Protein AF-A0A6G3PY21-F1 (afdb_monomer_lite)

Secondary structure (DSSP, 8-state):
-------HHHHHT----SS--HHHHHHHHHHHHH-TTS-GGGHHHHHHHHHH--TTHHHHHHHS-SSS---GGGSPPPSSSSPPPHHHHHHHHHTS-HHHHHHHHHHHHHHHHHHHHHS---------------------------

Foldseek 3Di:
DDDDDADPVNVVPDDDAPDDAPLVCVLVVLLVLPPPPDDCVCVVVSVVVVVVDDPVVVVVCLQRPNDDDGQCLSQDDDPDPHHDDPVRSVVSSVVPDPVSVVVSSVVVVVRVVVVVVPPPPPPPPPP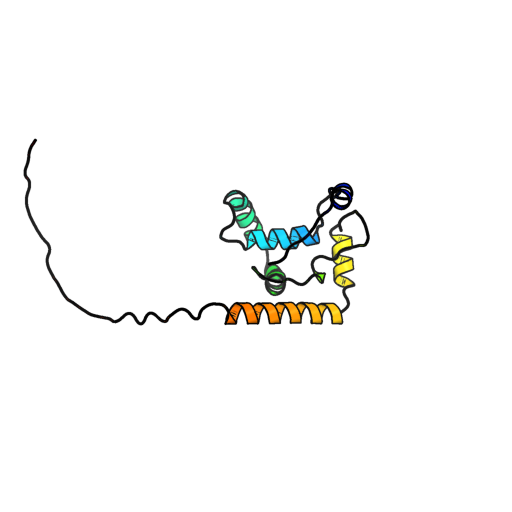PPDDDDDDDDDDDDDDDDD

Sequence (146 aa):
MLRIHVSRLDLSRVRMATRPDALWETVLSFHRLRDRRASTVFGKWRSESRARLNGEAQLLAAVVPPRGYFPDFLTPSQEGAEPLGLDAGMEALRDTPLDRVHAELELMAAGRLRQRTDRPVGQCRRGARTGAAGAALPAALMDGRA

Radius of gyration: 26.4 Å; chains: 1; bounding box: 51×80×43 Å

pLDDT: mean 81.37, std 18.92, range [34.53, 98.31]

Structure (mmCIF, N/CA/C/O backbone):
data_AF-A0A6G3PY21-F1
#
_entry.id   AF-A0A6G3PY21-F1
#
loop_
_atom_site.group_PDB
_atom_site.id
_atom_site.type_symbol
_atom_site.label_atom_id
_atom_site.label_alt_id
_atom_site.label_comp_id
_atom_site.label_asym_id
_atom_site.label_entity_id
_atom_site.label_seq_id
_atom_site.pdbx_PDB_ins_code
_atom_site.Cartn_x
_atom_site.Cartn_y
_atom_site.Cartn_z
_atom_site.occupancy
_atom_site.B_iso_or_equiv
_atom_site.auth_seq_id
_atom_site.auth_comp_id
_atom_site.auth_asym_id
_atom_site.auth_atom_id
_atom_site.pdbx_PDB_model_num
ATOM 1 N N . MET A 1 1 ? -19.005 -18.688 1.966 1.00 79.31 1 MET A N 1
ATOM 2 C CA . MET A 1 1 ? -18.299 -18.544 0.673 1.00 79.31 1 MET A CA 1
ATOM 3 C C . MET A 1 1 ? -18.641 -17.170 0.110 1.00 79.31 1 MET A C 1
ATOM 5 O O . MET A 1 1 ? -19.824 -16.866 0.041 1.00 79.31 1 MET A O 1
ATOM 9 N N . LEU A 1 2 ? -17.651 -16.333 -0.224 1.00 91.69 2 LEU A N 1
ATOM 10 C CA . LEU A 1 2 ? -17.897 -15.014 -0.823 1.00 91.69 2 LEU A CA 1
ATOM 11 C C . LEU A 1 2 ? -18.218 -15.184 -2.316 1.00 91.69 2 LEU A C 1
ATOM 13 O O . LEU A 1 2 ? -17.479 -15.868 -3.023 1.00 91.69 2 LEU A O 1
ATOM 17 N N . ARG A 1 3 ? -19.316 -14.584 -2.786 1.00 93.69 3 ARG A N 1
ATOM 18 C CA . ARG A 1 3 ? -19.708 -14.561 -4.203 1.00 93.69 3 ARG A CA 1
ATOM 19 C C . ARG A 1 3 ? -19.820 -13.111 -4.658 1.00 93.69 3 ARG A C 1
ATOM 21 O O . ARG A 1 3 ? -20.626 -12.369 -4.109 1.00 93.69 3 ARG A O 1
ATOM 28 N N . ILE A 1 4 ? -19.026 -12.733 -5.654 1.00 93.31 4 ILE A N 1
ATOM 29 C CA . ILE A 1 4 ? -19.046 -11.400 -6.263 1.00 93.31 4 ILE A CA 1
ATOM 30 C C . ILE A 1 4 ? -19.741 -11.532 -7.620 1.00 93.31 4 ILE A C 1
ATOM 32 O O . ILE A 1 4 ? -19.341 -12.364 -8.433 1.00 93.31 4 ILE A O 1
ATOM 36 N N . HIS A 1 5 ? -20.796 -10.750 -7.848 1.00 94.62 5 HIS A N 1
ATOM 37 C CA . HIS A 1 5 ? -21.515 -10.717 -9.122 1.00 94.62 5 HIS A CA 1
ATOM 38 C C . HIS A 1 5 ? -21.060 -9.493 -9.913 1.00 94.62 5 HIS A C 1
ATOM 40 O O . HIS A 1 5 ? -21.131 -8.379 -9.405 1.00 94.62 5 HIS A O 1
ATOM 46 N N . VAL A 1 6 ? -20.593 -9.711 -11.141 1.00 95.19 6 VAL A N 1
ATOM 47 C CA . VAL A 1 6 ? -20.120 -8.657 -12.045 1.00 95.19 6 VAL A CA 1
ATOM 48 C C . VAL A 1 6 ? -20.940 -8.749 -13.325 1.00 95.19 6 VAL A C 1
ATOM 50 O O . VAL A 1 6 ? -20.949 -9.789 -13.988 1.00 95.19 6 VAL A O 1
ATOM 53 N N . SER A 1 7 ? -21.683 -7.694 -13.649 1.00 97.12 7 SER A N 1
ATOM 54 C CA . SER A 1 7 ? -22.515 -7.646 -14.850 1.00 97.12 7 SER A CA 1
ATOM 55 C C . SER A 1 7 ? -21.690 -7.312 -16.098 1.00 97.12 7 SER A C 1
ATOM 57 O O . SER A 1 7 ? -20.541 -6.871 -16.026 1.00 97.12 7 SER A O 1
ATOM 59 N N . ARG A 1 8 ? -22.300 -7.460 -17.282 1.00 96.38 8 ARG A N 1
ATOM 60 C CA . ARG A 1 8 ? -21.696 -6.986 -18.540 1.00 96.38 8 ARG A CA 1
ATOM 61 C C . ARG A 1 8 ? -21.411 -5.480 -18.519 1.00 96.38 8 ARG A C 1
ATOM 63 O O . ARG A 1 8 ? -20.399 -5.056 -19.071 1.00 96.38 8 ARG A O 1
ATOM 70 N N . LEU A 1 9 ? -22.278 -4.687 -17.880 1.00 96.62 9 LEU A N 1
ATOM 71 C CA . LEU A 1 9 ? -22.082 -3.243 -17.756 1.00 96.62 9 LEU A CA 1
ATOM 72 C C . LEU A 1 9 ? -20.865 -2.931 -16.877 1.00 96.62 9 LEU A C 1
ATOM 74 O O . LEU A 1 9 ? -20.070 -2.067 -17.237 1.00 96.62 9 LEU A O 1
ATOM 78 N N . ASP A 1 10 ? -20.672 -3.672 -15.789 1.00 94.25 10 ASP A N 1
ATOM 79 C CA . ASP A 1 10 ? -19.521 -3.485 -14.899 1.00 94.25 10 ASP A CA 1
ATOM 80 C C . ASP A 1 10 ? -18.209 -3.803 -15.625 1.00 94.25 10 ASP A C 1
ATOM 82 O O . ASP A 1 10 ? -17.272 -3.007 -15.593 1.00 94.25 10 ASP A O 1
ATOM 86 N N . LEU A 1 11 ? -18.167 -4.907 -16.382 1.00 93.25 11 LEU A N 1
ATOM 87 C CA . LEU A 1 11 ? -17.001 -5.265 -17.199 1.00 93.25 11 LEU A CA 1
ATOM 88 C C . LEU A 1 11 ? -16.700 -4.219 -18.277 1.00 93.25 11 LEU A C 1
ATOM 90 O O . LEU A 1 11 ? -15.536 -3.934 -18.548 1.00 93.25 11 LEU A O 1
ATOM 94 N N . SER A 1 12 ? -17.732 -3.601 -18.861 1.00 94.62 12 SER A N 1
ATOM 95 C CA . SER A 1 12 ? -17.553 -2.542 -19.866 1.00 94.62 12 SER A CA 1
ATOM 96 C C . SER A 1 12 ? -16.865 -1.285 -19.311 1.00 94.62 12 SER A C 1
ATOM 98 O O . SER A 1 12 ? -16.297 -0.503 -20.080 1.00 94.62 12 SER A O 1
ATOM 100 N N . ARG A 1 13 ? -16.885 -1.104 -17.982 1.00 90.12 13 ARG A N 1
ATOM 101 C CA . ARG A 1 13 ? -16.250 0.006 -17.260 1.00 90.12 13 ARG A CA 1
ATOM 102 C C . ARG A 1 13 ? -14.838 -0.318 -16.780 1.00 90.12 13 ARG A C 1
ATOM 104 O O . ARG A 1 13 ? -14.145 0.589 -16.333 1.00 90.12 13 ARG A O 1
ATOM 111 N N . VAL A 1 14 ? -14.385 -1.568 -16.898 1.00 88.94 14 VAL A N 1
ATOM 112 C CA . VAL A 1 14 ? -13.012 -1.938 -16.543 1.00 88.94 14 VAL A CA 1
ATOM 113 C C . VAL A 1 14 ? -12.049 -1.252 -17.506 1.00 88.94 14 VAL A C 1
ATOM 115 O O . VAL A 1 14 ? -12.205 -1.302 -18.731 1.00 88.94 14 VAL A O 1
ATOM 118 N N . ARG A 1 15 ? -11.052 -0.581 -16.942 1.00 86.62 15 ARG A N 1
ATOM 119 C CA . ARG A 1 15 ? -9.965 0.061 -17.674 1.00 86.62 15 ARG A CA 1
ATOM 120 C C . ARG A 1 15 ? -8.644 -0.450 -17.126 1.00 86.62 15 ARG A C 1
ATOM 122 O O . ARG A 1 15 ? -8.537 -0.746 -15.938 1.00 86.62 15 ARG A O 1
ATOM 129 N N . MET A 1 16 ? -7.663 -0.576 -18.011 1.00 86.69 16 MET A N 1
ATOM 130 C CA . MET A 1 16 ? -6.286 -0.801 -17.593 1.00 86.69 16 MET A CA 1
ATOM 131 C C . MET A 1 16 ? -5.708 0.536 -17.156 1.00 86.69 16 MET A C 1
ATOM 133 O O . MET A 1 16 ? -5.841 1.523 -17.880 1.00 86.69 16 MET A O 1
ATOM 137 N N . ALA A 1 17 ? -5.075 0.555 -15.990 1.00 87.50 17 ALA A N 1
ATOM 138 C CA . ALA A 1 17 ? -4.300 1.707 -15.574 1.00 87.50 17 ALA A CA 1
ATOM 139 C C . ALA A 1 17 ? -3.143 1.948 -16.553 1.00 87.50 17 ALA A C 1
ATOM 141 O O . ALA A 1 17 ? -2.535 0.998 -17.052 1.00 87.50 17 ALA A O 1
ATOM 142 N N . THR A 1 18 ? -2.819 3.214 -16.812 1.00 89.56 18 THR A N 1
ATOM 143 C CA . THR A 1 18 ? -1.735 3.577 -17.742 1.00 89.56 18 THR A CA 1
ATOM 144 C C . THR A 1 18 ? -0.341 3.291 -17.177 1.00 89.56 18 THR A C 1
ATOM 146 O O . THR A 1 18 ? 0.635 3.207 -17.921 1.00 89.56 18 THR A O 1
ATOM 149 N N . ARG A 1 19 ? -0.248 3.118 -15.856 1.00 90.06 19 ARG A N 1
ATOM 150 C CA . ARG A 1 19 ? 0.979 2.870 -15.096 1.00 90.06 19 ARG A CA 1
ATOM 151 C C . ARG A 1 19 ? 0.668 2.109 -13.807 1.00 90.06 19 ARG A C 1
ATOM 153 O O . ARG A 1 19 ? -0.480 2.125 -13.375 1.00 90.06 19 ARG A O 1
ATOM 160 N N . PRO A 1 20 ? 1.657 1.461 -13.178 1.00 91.12 20 PRO A N 1
ATOM 161 C CA . PRO A 1 20 ? 1.461 0.835 -11.877 1.00 91.12 20 PRO A CA 1
ATOM 162 C C . PRO A 1 20 ? 1.227 1.871 -10.770 1.00 91.12 20 PRO A C 1
ATOM 164 O O . PRO A 1 20 ? 1.760 2.982 -10.827 1.00 91.12 20 PRO A O 1
ATOM 167 N N . ASP A 1 21 ? 0.470 1.482 -9.746 1.00 93.69 21 ASP A N 1
ATOM 168 C CA . ASP A 1 21 ? 0.379 2.235 -8.496 1.00 93.69 21 ASP A CA 1
ATOM 169 C C . ASP A 1 21 ? 1.607 1.943 -7.626 1.00 93.69 21 ASP A C 1
ATOM 171 O O . ASP A 1 21 ? 1.892 0.786 -7.305 1.00 93.69 21 ASP A O 1
ATOM 175 N N . ALA A 1 22 ? 2.354 2.980 -7.252 1.00 94.12 22 ALA A N 1
ATOM 176 C CA . ALA A 1 22 ? 3.648 2.803 -6.598 1.00 94.12 22 ALA A CA 1
ATOM 177 C C . ALA A 1 22 ? 3.543 2.115 -5.225 1.00 94.12 22 ALA A C 1
ATOM 179 O O . ALA A 1 22 ? 4.407 1.304 -4.867 1.00 94.12 22 ALA A O 1
ATOM 180 N N . LEU A 1 23 ? 2.496 2.416 -4.452 1.00 94.94 23 LEU A N 1
ATOM 181 C CA . LEU A 1 23 ? 2.342 1.879 -3.103 1.00 94.94 23 LEU A CA 1
ATOM 182 C C . LEU A 1 23 ? 1.785 0.453 -3.129 1.00 94.94 23 LEU A C 1
ATOM 184 O O . LEU A 1 23 ? 2.306 -0.418 -2.422 1.00 94.94 23 LEU A O 1
ATOM 188 N N . TRP A 1 24 ? 0.840 0.162 -4.028 1.00 94.38 24 TRP A N 1
ATOM 189 C CA . TRP A 1 24 ? 0.425 -1.222 -4.288 1.00 94.38 24 TRP A CA 1
ATOM 190 C C . TRP A 1 24 ? 1.590 -2.093 -4.749 1.00 94.38 24 TRP A C 1
ATOM 192 O O . TRP A 1 24 ? 1.805 -3.167 -4.184 1.00 94.38 24 TRP A O 1
ATOM 202 N N . GLU A 1 25 ? 2.374 -1.646 -5.733 1.00 95.38 25 GLU A N 1
ATOM 203 C CA . GLU A 1 25 ? 3.523 -2.415 -6.220 1.00 95.38 25 GLU A CA 1
ATOM 204 C C . GLU A 1 25 ? 4.559 -2.648 -5.119 1.00 95.38 25 GLU A C 1
ATOM 206 O O . GLU A 1 25 ? 5.148 -3.729 -5.048 1.00 95.38 25 GLU A O 1
ATOM 211 N N . THR A 1 26 ? 4.744 -1.688 -4.209 1.00 93.88 26 THR A N 1
ATOM 212 C CA . THR A 1 26 ? 5.629 -1.842 -3.046 1.00 93.88 26 THR A CA 1
ATOM 213 C C . THR A 1 26 ? 5.149 -2.970 -2.130 1.00 93.88 26 THR A C 1
ATOM 215 O O . THR A 1 26 ? 5.920 -3.885 -1.819 1.00 93.88 26 THR A O 1
ATOM 218 N N . VAL A 1 27 ? 3.872 -2.962 -1.736 1.00 94.75 27 VAL A N 1
ATOM 219 C CA . VAL A 1 27 ? 3.287 -3.993 -0.861 1.00 94.75 27 VAL A CA 1
ATOM 220 C C . VAL A 1 27 ? 3.289 -5.366 -1.544 1.00 94.75 27 VAL A C 1
ATOM 222 O O . VAL A 1 27 ? 3.722 -6.362 -0.951 1.00 94.75 27 VAL A O 1
ATOM 225 N N . LEU A 1 28 ? 2.877 -5.438 -2.812 1.00 93.19 28 LEU A N 1
ATOM 226 C CA . LEU A 1 28 ? 2.832 -6.680 -3.590 1.00 93.19 28 LEU A CA 1
ATOM 227 C C . LEU A 1 28 ? 4.231 -7.259 -3.827 1.00 93.19 28 LEU A C 1
ATOM 229 O O . LEU A 1 28 ? 4.448 -8.461 -3.628 1.00 93.19 28 LEU A O 1
ATOM 233 N N . SER A 1 29 ? 5.205 -6.414 -4.172 1.00 92.12 29 SER A N 1
ATOM 234 C CA . SER A 1 29 ? 6.612 -6.806 -4.275 1.00 92.12 29 SER A CA 1
ATOM 235 C C . SER A 1 29 ? 7.119 -7.335 -2.941 1.00 92.12 29 SER A C 1
ATOM 237 O O . SER A 1 29 ? 7.740 -8.396 -2.883 1.00 92.12 29 SER A O 1
ATOM 239 N N . PHE A 1 30 ? 6.795 -6.674 -1.833 1.00 93.06 30 PHE A N 1
ATOM 240 C CA . PHE A 1 30 ? 7.222 -7.122 -0.515 1.00 93.06 30 PHE A CA 1
ATOM 241 C C . PHE A 1 30 ? 6.622 -8.485 -0.121 1.00 93.06 30 PHE A C 1
ATOM 243 O O . PHE A 1 30 ? 7.327 -9.345 0.425 1.00 93.06 30 PHE A O 1
ATOM 250 N N . HIS A 1 31 ? 5.364 -8.757 -0.482 1.00 91.69 31 HIS A N 1
ATOM 251 C CA . HIS A 1 31 ? 4.785 -10.099 -0.366 1.00 91.69 31 HIS A CA 1
ATOM 252 C C . HIS A 1 31 ? 5.557 -11.128 -1.197 1.00 91.69 31 HIS A C 1
ATOM 254 O O . HIS A 1 31 ? 5.915 -12.191 -0.679 1.00 91.69 31 HIS A O 1
ATOM 260 N N . ARG A 1 32 ? 5.876 -10.817 -2.460 1.00 90.75 32 ARG A N 1
ATOM 261 C CA . ARG A 1 32 ? 6.658 -11.709 -3.336 1.00 90.75 32 ARG A CA 1
ATOM 262 C C . ARG A 1 32 ? 8.070 -11.949 -2.821 1.00 90.75 32 ARG A C 1
ATOM 264 O O . ARG A 1 32 ? 8.576 -13.068 -2.923 1.00 90.75 32 ARG A O 1
ATOM 271 N N . LEU A 1 33 ? 8.679 -10.943 -2.203 1.00 90.06 33 LEU A N 1
ATOM 272 C CA . LEU A 1 33 ? 9.989 -11.047 -1.576 1.00 90.06 33 LEU A CA 1
ATOM 273 C C . LEU A 1 33 ? 9.987 -12.029 -0.399 1.00 90.06 33 LEU A C 1
ATOM 275 O O . LEU A 1 33 ? 10.976 -12.734 -0.171 1.00 90.06 33 LEU A O 1
ATOM 279 N N . ARG A 1 34 ? 8.886 -12.088 0.356 1.00 86.81 34 ARG A N 1
ATOM 280 C CA . ARG A 1 34 ? 8.740 -12.929 1.556 1.00 86.81 34 ARG A CA 1
ATOM 281 C C . ARG A 1 34 ? 8.135 -14.300 1.274 1.00 86.81 34 ARG A C 1
ATOM 283 O O . ARG A 1 34 ? 8.300 -15.206 2.095 1.00 86.81 34 ARG A O 1
ATOM 290 N N . ASP A 1 35 ? 7.488 -14.481 0.128 1.00 85.31 35 ASP A N 1
ATOM 291 C CA . ASP A 1 35 ? 6.934 -15.766 -0.274 1.00 85.31 35 ASP A CA 1
ATOM 292 C C . ASP A 1 35 ? 8.042 -16.759 -0.661 1.00 85.31 35 ASP A C 1
ATOM 294 O O . ASP A 1 35 ? 8.641 -16.706 -1.737 1.00 85.31 35 ASP A O 1
ATOM 298 N N . ARG A 1 36 ? 8.305 -17.703 0.248 1.00 71.81 36 ARG A N 1
ATOM 299 C CA . ARG A 1 36 ? 9.285 -18.784 0.064 1.00 71.81 36 ARG A CA 1
ATOM 300 C C . ARG A 1 36 ? 8.803 -19.887 -0.882 1.00 71.81 36 ARG A C 1
ATOM 302 O O . ARG A 1 36 ? 9.616 -20.711 -1.279 1.00 71.81 36 ARG A O 1
ATOM 309 N N . ARG A 1 37 ? 7.506 -19.932 -1.208 1.00 75.06 37 ARG A N 1
ATOM 310 C CA . ARG A 1 37 ? 6.917 -20.907 -2.143 1.00 75.06 37 ARG A CA 1
ATOM 311 C C . ARG A 1 37 ? 6.771 -20.342 -3.558 1.00 75.06 37 ARG A C 1
ATOM 313 O O . ARG A 1 37 ? 6.362 -21.069 -4.456 1.00 75.06 37 ARG A O 1
ATOM 320 N N . ALA A 1 38 ? 7.081 -19.061 -3.762 1.00 68.38 38 ALA A N 1
ATOM 321 C CA . ALA A 1 38 ? 6.901 -18.405 -5.050 1.00 68.38 38 ALA A CA 1
ATOM 322 C C . ALA A 1 38 ? 7.932 -18.861 -6.091 1.00 68.38 38 ALA A C 1
ATOM 324 O O . ALA A 1 38 ? 9.105 -19.070 -5.765 1.00 68.38 38 ALA A O 1
ATOM 325 N N . SER A 1 39 ? 7.462 -18.909 -7.343 1.00 72.88 39 SER A N 1
ATOM 326 C CA . SER A 1 39 ? 8.177 -19.281 -8.570 1.00 72.88 39 SER A CA 1
ATOM 327 C C . SER A 1 39 ? 9.672 -18.936 -8.573 1.00 72.88 39 SER A C 1
ATOM 329 O O . SER A 1 39 ? 10.088 -17.855 -8.138 1.00 72.88 39 SER A O 1
ATOM 331 N N . THR A 1 40 ? 10.483 -19.845 -9.121 1.00 79.69 40 THR A N 1
ATOM 332 C CA . THR A 1 40 ? 11.923 -19.645 -9.350 1.00 79.69 40 THR A CA 1
ATOM 333 C C . THR A 1 40 ? 12.213 -18.449 -10.256 1.00 79.69 40 THR A C 1
ATOM 335 O O . THR A 1 40 ? 13.292 -17.873 -10.141 1.00 79.69 40 THR A O 1
ATOM 338 N N . VAL A 1 41 ? 11.235 -18.005 -11.058 1.00 87.31 41 VAL A N 1
ATOM 339 C CA . VAL A 1 41 ? 11.313 -16.804 -11.913 1.00 87.31 41 VAL A CA 1
ATOM 340 C C . VAL A 1 41 ? 11.731 -15.558 -11.121 1.00 87.31 41 VAL A C 1
ATOM 342 O O . VAL A 1 41 ? 12.500 -14.742 -11.616 1.00 87.31 41 VAL A O 1
ATOM 345 N N . PHE A 1 42 ? 11.320 -15.438 -9.854 1.00 86.88 42 PHE A N 1
ATOM 346 C CA . PHE A 1 42 ? 11.691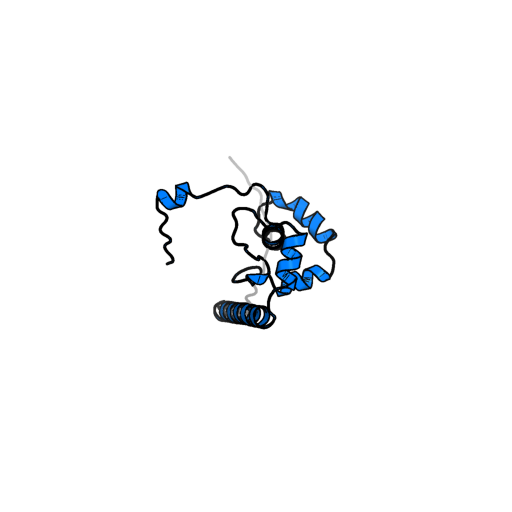 -14.304 -8.997 1.00 86.88 42 PHE A CA 1
ATOM 347 C C . PHE A 1 42 ? 12.975 -14.535 -8.183 1.00 86.88 42 PHE A C 1
ATOM 349 O O . PHE A 1 42 ? 13.325 -13.713 -7.342 1.00 86.88 42 PHE A O 1
ATOM 356 N N . GLY A 1 43 ? 13.676 -15.658 -8.371 1.00 88.75 43 GLY A N 1
ATOM 357 C CA . GLY A 1 43 ? 14.823 -16.060 -7.550 1.00 88.75 43 GLY A CA 1
ATOM 358 C C . GLY A 1 43 ? 15.952 -15.028 -7.530 1.00 88.75 43 GLY A C 1
ATOM 359 O O . GLY A 1 43 ? 16.334 -14.572 -6.451 1.00 88.75 43 GLY A O 1
ATOM 360 N N . LYS A 1 44 ? 16.428 -14.625 -8.716 1.00 91.06 44 LYS A N 1
ATOM 361 C CA . LYS A 1 44 ? 17.498 -13.626 -8.870 1.00 91.06 44 LYS A CA 1
ATOM 362 C C . LYS A 1 44 ? 17.097 -12.280 -8.264 1.00 91.06 44 LYS A C 1
ATOM 364 O O . LYS A 1 44 ? 17.787 -11.790 -7.375 1.00 91.06 44 LYS A O 1
ATOM 369 N N . TRP A 1 45 ? 15.932 -11.761 -8.659 1.00 92.25 45 TRP A N 1
ATOM 370 C CA . TRP A 1 45 ? 15.384 -10.512 -8.125 1.00 92.25 45 TRP A CA 1
ATOM 371 C C . TRP A 1 45 ? 15.289 -10.536 -6.594 1.00 92.25 45 TRP A C 1
ATOM 373 O O . TRP A 1 45 ? 15.782 -9.627 -5.940 1.00 92.25 45 TRP A O 1
ATOM 383 N N . ARG A 1 46 ? 14.766 -11.612 -5.986 1.00 90.50 46 ARG A N 1
ATOM 384 C CA . ARG A 1 46 ? 14.683 -11.717 -4.518 1.00 90.50 46 ARG A CA 1
ATOM 385 C C . ARG A 1 46 ? 16.047 -11.650 -3.846 1.00 90.50 46 ARG A C 1
ATOM 387 O O . ARG A 1 46 ? 16.158 -11.031 -2.790 1.00 90.50 46 ARG A O 1
ATOM 394 N N . SER A 1 47 ? 17.049 -12.328 -4.406 1.00 89.25 47 SER A N 1
ATOM 395 C CA . SER A 1 47 ? 18.406 -12.317 -3.856 1.00 89.25 47 SER A CA 1
ATOM 396 C C . SER A 1 47 ? 18.994 -10.907 -3.896 1.00 89.25 47 SER A C 1
ATOM 398 O O . SER A 1 47 ? 19.481 -10.413 -2.882 1.00 89.25 47 SER A O 1
ATOM 400 N N . GLU A 1 48 ? 18.885 -10.239 -5.044 1.00 92.50 48 GLU A N 1
ATOM 401 C CA . GLU A 1 48 ? 19.406 -8.886 -5.253 1.00 92.50 48 GLU A CA 1
ATOM 402 C C . GLU A 1 48 ? 18.667 -7.845 -4.404 1.00 92.50 48 GLU A C 1
ATOM 404 O O . GLU A 1 48 ? 19.300 -7.024 -3.745 1.00 92.50 48 GLU A O 1
ATOM 409 N N . SER A 1 49 ? 17.334 -7.901 -4.352 1.00 91.81 49 SER A N 1
ATOM 410 C CA . SER A 1 49 ? 16.527 -6.991 -3.537 1.00 91.81 49 SER A CA 1
ATOM 411 C C . SER A 1 49 ? 16.813 -7.157 -2.048 1.00 91.81 49 SER A C 1
ATOM 413 O O . SER A 1 49 ? 16.992 -6.162 -1.356 1.00 91.81 49 SER A O 1
ATOM 415 N N . ARG A 1 50 ? 16.920 -8.393 -1.537 1.00 88.88 50 ARG A N 1
ATOM 416 C CA . ARG A 1 50 ? 17.242 -8.628 -0.117 1.00 88.88 50 ARG A CA 1
ATOM 417 C C . ARG A 1 50 ? 18.607 -8.080 0.274 1.00 88.88 50 ARG A C 1
ATOM 419 O O . ARG A 1 50 ? 18.732 -7.580 1.382 1.00 88.88 50 ARG A O 1
ATOM 426 N N . ALA A 1 51 ? 19.595 -8.160 -0.615 1.00 90.50 51 ALA A N 1
ATOM 427 C CA . ALA A 1 51 ? 20.924 -7.613 -0.358 1.00 90.50 51 ALA A CA 1
ATOM 428 C C . ALA A 1 51 ? 20.937 -6.075 -0.272 1.00 90.50 51 ALA A C 1
ATOM 430 O O . ALA A 1 51 ? 21.846 -5.510 0.326 1.00 90.50 51 ALA A O 1
ATOM 431 N N . ARG A 1 52 ? 19.940 -5.400 -0.864 1.00 89.50 52 ARG A N 1
ATOM 432 C CA . ARG A 1 52 ? 19.816 -3.932 -0.883 1.00 89.50 52 ARG A CA 1
ATOM 433 C C . ARG A 1 52 ? 18.908 -3.374 0.211 1.00 89.50 52 ARG A C 1
ATOM 435 O O . ARG A 1 52 ? 18.974 -2.184 0.495 1.00 89.50 52 ARG A O 1
ATOM 442 N N . LEU A 1 53 ? 18.039 -4.198 0.795 1.00 86.81 53 LEU A N 1
ATOM 443 C CA . LEU A 1 53 ? 17.151 -3.760 1.868 1.00 86.81 53 LEU A CA 1
ATOM 444 C C . LEU A 1 53 ? 17.917 -3.658 3.188 1.00 86.81 53 LEU A C 1
ATOM 446 O O . LEU A 1 53 ? 18.607 -4.588 3.600 1.00 86.81 53 LEU A O 1
ATOM 450 N N . ASN A 1 54 ? 17.756 -2.522 3.855 1.00 80.81 54 ASN A N 1
ATOM 451 C CA . ASN A 1 54 ? 18.353 -2.225 5.150 1.00 80.81 54 ASN A CA 1
ATOM 452 C C . ASN A 1 54 ? 17.379 -2.587 6.299 1.00 80.81 54 ASN A C 1
ATOM 454 O O . ASN A 1 54 ? 16.343 -3.231 6.101 1.00 80.81 54 ASN A O 1
ATOM 458 N N . GLY A 1 55 ? 17.706 -2.160 7.522 1.00 77.56 55 GLY A N 1
ATOM 459 C CA . GLY A 1 55 ? 16.865 -2.377 8.701 1.00 77.56 55 GLY A CA 1
ATOM 460 C C . GLY A 1 55 ? 15.456 -1.773 8.611 1.00 77.56 55 GLY A C 1
ATOM 461 O O . GLY A 1 55 ? 14.547 -2.293 9.251 1.00 77.56 55 GLY A O 1
ATOM 462 N N . GLU A 1 56 ? 15.227 -0.750 7.785 1.00 77.94 56 GLU A N 1
ATOM 463 C CA . GLU A 1 56 ? 13.929 -0.066 7.659 1.00 77.94 56 GLU A CA 1
ATOM 464 C C . GLU A 1 56 ? 12.855 -0.986 7.061 1.00 77.94 56 GLU A C 1
ATOM 466 O O . GLU A 1 56 ? 11.677 -0.888 7.406 1.00 77.94 56 GLU A O 1
ATOM 471 N N . ALA A 1 57 ? 13.258 -1.984 6.266 1.00 85.00 57 ALA A N 1
ATOM 472 C CA . ALA A 1 57 ? 12.352 -3.017 5.766 1.00 85.00 57 ALA A CA 1
ATOM 473 C C . ALA A 1 57 ? 11.689 -3.838 6.894 1.00 85.00 57 ALA A C 1
ATOM 475 O O . ALA A 1 57 ? 10.666 -4.488 6.665 1.00 85.00 57 ALA A O 1
ATOM 476 N N . GLN A 1 58 ? 12.237 -3.811 8.117 1.00 85.88 58 GLN A N 1
ATOM 477 C CA . GLN A 1 58 ? 11.610 -4.429 9.288 1.00 85.88 58 GLN A CA 1
ATOM 478 C C . GLN A 1 58 ? 10.330 -3.701 9.709 1.00 85.88 58 GLN A C 1
ATOM 480 O O . GLN A 1 58 ? 9.380 -4.364 10.129 1.00 85.88 58 GLN A O 1
ATOM 485 N N . LEU A 1 59 ? 10.261 -2.375 9.544 1.00 88.81 59 LEU A N 1
ATOM 486 C CA . LEU A 1 59 ? 9.041 -1.610 9.815 1.00 88.81 59 LEU A CA 1
ATOM 487 C C . LEU A 1 59 ? 7.937 -2.022 8.841 1.00 88.81 59 LEU A C 1
ATOM 489 O O . LEU A 1 59 ? 6.838 -2.373 9.266 1.00 88.81 59 LEU A O 1
ATOM 493 N N . LEU A 1 60 ? 8.262 -2.129 7.548 1.00 90.75 60 LEU A N 1
ATOM 494 C CA . LEU A 1 60 ? 7.323 -2.646 6.552 1.00 90.75 60 LEU A CA 1
ATOM 495 C C . LEU A 1 60 ? 6.918 -4.101 6.857 1.00 90.75 60 LEU A C 1
ATOM 497 O O . LEU A 1 60 ? 5.751 -4.468 6.728 1.00 90.75 60 LEU A O 1
ATOM 501 N N . ALA A 1 61 ? 7.846 -4.933 7.347 1.00 91.06 61 ALA A N 1
ATOM 502 C CA . ALA A 1 61 ? 7.544 -6.294 7.804 1.00 91.06 61 ALA A CA 1
ATOM 503 C C . ALA A 1 61 ? 6.556 -6.343 8.977 1.00 91.06 61 ALA A C 1
ATOM 505 O O . ALA A 1 61 ? 5.801 -7.320 9.086 1.00 91.06 61 ALA A O 1
ATOM 506 N N . ALA A 1 62 ? 6.571 -5.324 9.840 1.00 91.88 62 ALA A N 1
ATOM 507 C CA . ALA A 1 62 ? 5.695 -5.218 10.996 1.00 91.88 62 ALA A CA 1
ATOM 508 C C . ALA A 1 62 ? 4.254 -4.885 10.599 1.00 91.88 62 ALA A C 1
ATOM 510 O O . ALA A 1 62 ? 3.342 -5.414 11.239 1.00 91.88 62 ALA A O 1
ATOM 511 N N . VAL A 1 63 ? 4.046 -4.109 9.530 1.00 93.56 63 VAL A N 1
ATOM 512 C CA . VAL A 1 63 ? 2.716 -3.658 9.072 1.00 93.56 63 VAL A CA 1
ATOM 513 C C . VAL A 1 63 ? 2.163 -4.425 7.865 1.00 93.56 63 VAL A C 1
ATOM 515 O O . VAL A 1 63 ? 0.956 -4.478 7.685 1.00 93.56 63 VAL A O 1
ATOM 518 N N . VAL A 1 64 ? 2.998 -5.132 7.101 1.00 94.12 64 VAL A N 1
ATOM 519 C CA . VAL A 1 64 ? 2.553 -6.006 6.001 1.00 94.12 64 VAL A CA 1
ATOM 520 C C . VAL A 1 64 ? 2.783 -7.466 6.402 1.00 94.12 64 VAL A C 1
ATOM 522 O O . VAL A 1 64 ? 3.896 -7.966 6.250 1.00 94.12 64 VAL A O 1
ATOM 525 N N . PRO A 1 65 ? 1.812 -8.202 6.973 1.00 91.31 65 PRO A N 1
ATOM 526 C CA . PRO A 1 65 ? 2.006 -9.613 7.311 1.00 91.31 65 PRO A CA 1
ATOM 527 C C . PRO A 1 65 ? 2.100 -10.493 6.050 1.00 91.31 65 PRO A C 1
ATOM 529 O O . PRO A 1 65 ? 1.506 -10.168 5.034 1.00 91.31 65 PRO A O 1
ATOM 532 N N . PRO A 1 66 ? 2.761 -11.669 6.081 1.00 89.38 66 PRO A N 1
ATOM 533 C CA . PRO A 1 66 ? 2.800 -12.571 4.923 1.00 89.38 66 PRO A CA 1
ATOM 534 C C . PRO A 1 66 ? 1.427 -13.096 4.477 1.00 89.38 66 PRO A C 1
ATOM 536 O O . PRO A 1 66 ? 1.299 -13.568 3.350 1.00 89.38 66 PRO A O 1
ATOM 539 N N . ARG A 1 67 ? 0.439 -13.102 5.384 1.00 87.75 67 ARG A N 1
ATOM 540 C CA . ARG A 1 67 ? -0.936 -13.564 5.165 1.00 87.75 67 ARG A CA 1
ATOM 541 C C . ARG A 1 67 ? -1.910 -12.776 6.038 1.00 87.75 67 ARG A C 1
ATOM 543 O O . ARG A 1 67 ? -1.579 -12.437 7.173 1.00 87.75 67 ARG A O 1
ATOM 550 N N . GLY A 1 68 ? -3.135 -12.616 5.548 1.00 90.69 68 GLY A N 1
ATOM 55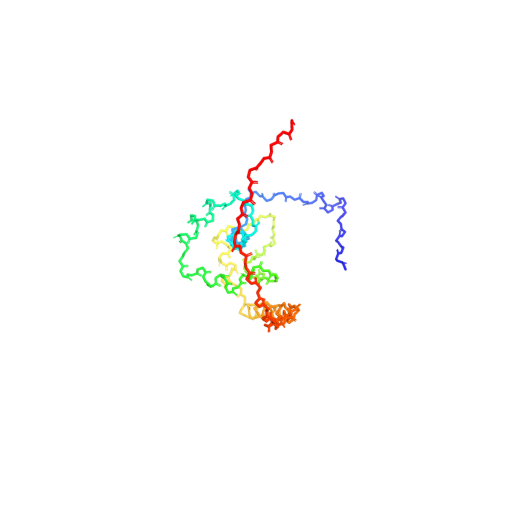1 C CA . GLY A 1 68 ? -4.197 -11.874 6.226 1.00 90.69 68 GLY A CA 1
ATOM 552 C C . GLY A 1 68 ? -4.225 -10.402 5.837 1.00 90.69 68 GLY A C 1
ATOM 553 O O . GLY A 1 68 ? -3.546 -9.998 4.898 1.00 90.69 68 GLY A O 1
ATOM 554 N N . TYR A 1 69 ? -5.032 -9.638 6.568 1.00 94.00 69 TYR A N 1
ATOM 555 C CA . TYR A 1 69 ? -5.196 -8.201 6.376 1.00 94.00 69 TYR A CA 1
ATOM 556 C C . TYR A 1 69 ? -3.876 -7.446 6.598 1.00 94.00 69 TYR A C 1
ATOM 558 O O . TYR A 1 69 ? -3.157 -7.733 7.560 1.00 94.00 69 TYR A O 1
ATOM 566 N N . PHE A 1 70 ? -3.586 -6.490 5.719 1.00 95.31 70 PHE A N 1
ATOM 567 C CA . PHE A 1 70 ? -2.613 -5.420 5.925 1.00 95.31 70 PHE A CA 1
ATOM 568 C C . PHE A 1 70 ? -3.374 -4.082 5.868 1.00 95.31 70 PHE A C 1
ATOM 570 O O . PHE A 1 70 ? -4.401 -4.045 5.197 1.00 95.31 70 PHE A O 1
ATOM 577 N N . PRO A 1 71 ? -2.918 -3.025 6.561 1.00 96.56 71 PRO A N 1
ATOM 578 C CA . PRO A 1 71 ? -3.641 -1.755 6.617 1.00 96.56 71 PRO A CA 1
ATOM 579 C C . PRO A 1 71 ? -3.825 -1.106 5.241 1.00 96.56 71 PRO A C 1
ATOM 581 O O . PRO A 1 71 ? -2.860 -0.977 4.484 1.00 96.56 71 PRO A O 1
ATOM 584 N N . ASP A 1 72 ? -5.043 -0.662 4.948 1.00 94.88 72 ASP A N 1
ATOM 585 C CA . ASP A 1 72 ? -5.426 -0.053 3.672 1.00 94.88 72 ASP A CA 1
ATOM 586 C C . ASP A 1 72 ? -4.800 1.335 3.484 1.00 94.88 72 ASP A C 1
ATOM 588 O O . ASP A 1 72 ? -4.612 1.778 2.350 1.00 94.88 72 ASP A O 1
ATOM 592 N N . PHE A 1 73 ? -4.415 2.019 4.568 1.00 95.00 73 PHE A N 1
ATOM 593 C CA . PHE A 1 73 ? -3.675 3.281 4.480 1.00 95.00 73 PHE A CA 1
ATOM 594 C C . PHE A 1 73 ? -2.320 3.137 3.769 1.00 95.00 73 PHE A C 1
ATOM 596 O O . PHE A 1 73 ? -1.795 4.122 3.261 1.00 95.00 73 PHE A O 1
ATOM 603 N N . LEU A 1 74 ? -1.750 1.925 3.692 1.00 95.69 74 LEU A N 1
ATOM 604 C CA . LEU A 1 74 ? -0.528 1.659 2.921 1.00 95.69 74 LEU A CA 1
ATOM 605 C C . LEU A 1 74 ? -0.767 1.651 1.409 1.00 95.69 74 LEU A C 1
ATOM 607 O O . LEU A 1 74 ? 0.196 1.641 0.649 1.00 95.69 74 LEU A O 1
ATOM 611 N N . THR A 1 75 ? -2.022 1.620 0.973 1.00 93.69 75 THR A N 1
ATOM 612 C CA . THR A 1 75 ? -2.435 1.591 -0.432 1.00 93.69 75 THR A CA 1
ATOM 613 C C . THR A 1 75 ? -3.585 2.579 -0.645 1.00 93.69 75 THR A C 1
ATOM 615 O O . THR A 1 75 ? -4.714 2.161 -0.923 1.00 93.69 75 THR A O 1
ATOM 618 N N . PRO A 1 76 ? -3.334 3.889 -0.460 1.00 91.75 76 PRO A N 1
ATOM 619 C CA . PRO A 1 76 ? -4.362 4.906 -0.584 1.00 91.75 76 PRO A CA 1
ATOM 620 C C . PRO A 1 76 ? -4.957 4.884 -1.993 1.00 91.75 76 PRO A C 1
ATOM 622 O O . PRO A 1 76 ? -4.244 4.851 -2.992 1.00 91.75 76 PRO A O 1
ATOM 625 N N . SER A 1 77 ? -6.283 4.903 -2.070 1.00 82.44 77 SER A N 1
ATOM 626 C CA . SER A 1 77 ? -7.024 5.033 -3.321 1.00 82.44 77 SER A CA 1
ATOM 627 C C . SER A 1 77 ? -7.539 6.458 -3.465 1.00 82.44 77 SER A C 1
ATOM 629 O O . SER A 1 77 ? -8.070 7.015 -2.504 1.00 82.44 77 SER A O 1
ATOM 631 N N . GLN A 1 78 ? -7.442 7.026 -4.662 1.00 76.12 78 GLN A N 1
ATOM 632 C CA . GLN A 1 78 ? -8.055 8.313 -4.984 1.00 76.12 78 GLN A CA 1
ATOM 633 C C . GLN A 1 78 ? -9.326 8.111 -5.803 1.00 76.12 78 GLN A C 1
ATOM 635 O O . GLN A 1 78 ? -9.466 7.119 -6.520 1.00 76.12 78 GLN A O 1
ATOM 640 N N . GLU A 1 79 ? -10.236 9.079 -5.736 1.00 68.38 79 GLU A N 1
ATOM 641 C CA . GLU A 1 79 ? -11.336 9.173 -6.691 1.00 68.38 79 GLU A CA 1
ATOM 642 C C . GLU A 1 79 ? -10.764 9.562 -8.062 1.00 68.38 79 GLU A C 1
ATOM 644 O O . GLU A 1 79 ? -10.480 10.723 -8.343 1.00 68.38 79 GLU A O 1
ATOM 649 N N . GLY A 1 80 ? -10.522 8.565 -8.912 1.00 69.06 80 GLY A N 1
ATOM 650 C CA . GLY A 1 80 ? -9.933 8.769 -10.230 1.00 69.06 80 GLY A CA 1
ATOM 651 C C . GLY A 1 80 ? -9.573 7.457 -10.917 1.00 69.06 80 GLY A C 1
ATOM 652 O O . GLY A 1 80 ? -9.458 6.412 -10.284 1.00 69.06 80 GLY A O 1
ATOM 653 N N . ALA A 1 81 ? -9.416 7.506 -12.241 1.00 66.56 81 ALA A N 1
ATOM 654 C CA . ALA A 1 81 ? -9.028 6.337 -13.034 1.00 66.56 81 ALA A CA 1
ATOM 655 C C . ALA A 1 81 ? -7.517 6.048 -12.977 1.00 66.56 81 ALA A C 1
ATOM 657 O O . ALA A 1 81 ? -7.083 4.961 -13.357 1.00 66.56 81 ALA A O 1
ATOM 658 N N . GLU A 1 82 ? -6.721 7.019 -12.531 1.00 82.69 82 GLU A N 1
ATOM 659 C CA . GLU A 1 82 ? -5.269 6.950 -12.593 1.00 82.69 82 GLU A CA 1
ATOM 660 C C . GLU A 1 82 ? -4.661 6.586 -11.235 1.00 82.69 82 GLU A C 1
ATOM 662 O O . GLU A 1 82 ? -4.993 7.215 -10.231 1.00 82.69 82 GLU A O 1
ATOM 667 N N . PRO A 1 83 ? -3.734 5.617 -11.199 1.00 86.56 83 PRO A N 1
ATOM 668 C CA . PRO A 1 83 ? -3.003 5.265 -9.989 1.00 86.56 83 PRO A CA 1
ATOM 669 C C . PRO A 1 83 ? -2.209 6.397 -9.356 1.00 86.56 83 PRO A C 1
ATOM 671 O O . PRO A 1 83 ? -1.881 7.396 -10.006 1.00 86.56 83 PRO A O 1
ATOM 674 N N . LEU A 1 84 ? -1.774 6.184 -8.119 1.00 90.31 84 LEU A N 1
ATOM 675 C CA . LEU A 1 84 ? -0.838 7.074 -7.456 1.00 90.31 84 LEU A CA 1
ATOM 676 C C . LEU A 1 84 ? 0.607 6.775 -7.863 1.00 90.31 84 LEU A C 1
ATOM 678 O O . LEU A 1 84 ? 1.088 5.641 -7.819 1.00 90.31 84 LEU A O 1
ATOM 682 N N . GLY A 1 85 ? 1.314 7.831 -8.270 1.00 92.12 85 GLY A N 1
ATOM 683 C CA . GLY A 1 85 ? 2.776 7.816 -8.312 1.00 92.12 85 GLY A CA 1
ATOM 684 C C . GLY A 1 85 ? 3.360 7.841 -6.897 1.00 92.12 85 GLY A C 1
ATOM 685 O O . GLY A 1 85 ? 2.634 8.048 -5.926 1.00 92.12 85 GLY A O 1
ATOM 686 N N . LEU A 1 86 ? 4.677 7.661 -6.774 1.00 93.31 86 LEU A N 1
ATOM 687 C CA . LEU A 1 86 ? 5.333 7.577 -5.466 1.00 93.31 86 LEU A CA 1
ATOM 688 C C . LEU A 1 86 ? 5.120 8.839 -4.619 1.00 93.31 86 LEU A C 1
ATOM 690 O O . LEU A 1 86 ? 4.701 8.719 -3.475 1.00 93.31 86 LEU A O 1
ATOM 694 N N . ASP A 1 87 ? 5.352 10.030 -5.175 1.00 94.38 87 ASP A N 1
ATOM 695 C CA . ASP A 1 87 ? 5.273 11.281 -4.406 1.00 94.38 87 ASP A CA 1
ATOM 696 C C . ASP A 1 87 ? 3.861 11.537 -3.869 1.00 94.38 87 ASP A C 1
ATOM 698 O O . ASP A 1 87 ? 3.677 11.763 -2.675 1.00 94.38 87 ASP A O 1
ATOM 702 N N . ALA A 1 88 ? 2.852 11.416 -4.734 1.00 93.06 88 ALA A N 1
ATOM 703 C CA . ALA A 1 88 ? 1.454 11.595 -4.353 1.00 93.06 88 ALA A CA 1
ATOM 704 C C . ALA A 1 88 ? 0.956 10.481 -3.410 1.00 93.06 88 ALA A C 1
ATOM 706 O O . ALA A 1 88 ? 0.181 10.749 -2.496 1.00 93.06 88 ALA A O 1
ATOM 707 N N . GLY A 1 89 ? 1.439 9.246 -3.582 1.00 93.88 89 GLY A N 1
ATOM 708 C CA . GLY A 1 89 ? 1.188 8.149 -2.646 1.00 93.88 89 GLY A CA 1
ATOM 709 C C . GLY A 1 89 ? 1.768 8.419 -1.262 1.00 93.88 89 GLY A C 1
ATOM 710 O O . GLY A 1 89 ? 1.085 8.235 -0.258 1.00 93.88 89 GLY A O 1
ATOM 711 N N . MET A 1 90 ? 3.011 8.896 -1.200 1.00 95.12 90 MET A N 1
ATOM 712 C CA . MET A 1 90 ? 3.663 9.247 0.060 1.00 95.12 90 MET A CA 1
ATOM 713 C C . MET A 1 90 ? 2.970 10.414 0.760 1.00 95.12 90 MET A C 1
ATOM 715 O O . MET A 1 90 ? 2.891 10.402 1.985 1.00 95.12 90 MET A O 1
ATOM 719 N N . GLU A 1 91 ? 2.453 11.391 0.015 1.00 95.88 91 GLU A N 1
ATOM 720 C CA . GLU A 1 91 ? 1.668 12.479 0.602 1.00 95.88 91 GLU A CA 1
ATOM 721 C C . GLU A 1 91 ? 0.343 11.976 1.175 1.00 95.88 91 GLU A C 1
ATOM 723 O O . GLU A 1 91 ? 0.066 12.196 2.349 1.00 95.88 91 GLU A O 1
ATOM 728 N N . ALA A 1 92 ? -0.405 11.169 0.419 1.00 94.69 92 ALA A N 1
ATOM 729 C CA . ALA A 1 92 ? -1.632 10.547 0.918 1.00 94.69 92 ALA A CA 1
ATOM 730 C C . ALA A 1 92 ? -1.389 9.669 2.164 1.00 94.69 92 ALA A C 1
ATOM 732 O O . ALA A 1 92 ? -2.227 9.599 3.065 1.00 94.69 92 ALA A O 1
ATOM 733 N N . LEU A 1 93 ? -0.227 9.012 2.240 1.00 94.00 93 LEU A N 1
ATOM 734 C CA . LEU A 1 93 ? 0.182 8.256 3.420 1.00 94.00 93 LEU A CA 1
ATOM 735 C C . LEU A 1 93 ? 0.434 9.175 4.629 1.00 94.00 93 LEU A C 1
ATOM 737 O O . LEU A 1 93 ? 0.013 8.838 5.734 1.00 94.00 93 LEU A O 1
ATOM 741 N N . ARG A 1 94 ? 1.090 10.329 4.437 1.00 95.75 94 ARG A N 1
ATOM 742 C CA . ARG A 1 94 ? 1.312 11.330 5.503 1.00 95.75 94 ARG A CA 1
ATOM 743 C C . ARG A 1 94 ? 0.013 11.976 5.973 1.00 95.75 94 ARG A C 1
ATOM 745 O O . ARG A 1 94 ? -0.136 12.207 7.168 1.00 95.75 94 ARG A O 1
ATOM 752 N N . ASP A 1 95 ? -0.919 12.193 5.054 1.00 96.44 95 ASP A N 1
ATOM 753 C CA . ASP A 1 95 ? -2.233 12.781 5.323 1.00 96.44 95 ASP A CA 1
ATOM 754 C C . ASP A 1 95 ? -3.213 11.801 5.978 1.00 96.44 95 ASP A C 1
ATOM 756 O O . ASP A 1 95 ? -4.340 12.174 6.308 1.00 96.44 95 ASP A O 1
ATOM 760 N N . THR A 1 96 ? -2.818 10.539 6.178 1.00 96.62 96 THR A N 1
ATOM 761 C CA . THR A 1 96 ? -3.684 9.553 6.825 1.00 96.62 96 THR A CA 1
ATOM 762 C C . THR A 1 96 ? -3.961 9.976 8.274 1.00 96.62 96 THR A C 1
ATOM 764 O O . THR A 1 96 ? -3.025 10.058 9.075 1.00 96.62 96 THR A O 1
ATOM 767 N N . PRO A 1 97 ? -5.237 10.186 8.658 1.00 97.50 97 PRO A N 1
ATOM 768 C CA . PRO A 1 97 ? -5.591 10.551 10.025 1.00 97.50 97 PRO A CA 1
ATOM 769 C C . PRO A 1 97 ? -5.108 9.514 11.050 1.00 97.50 97 PRO A C 1
ATOM 771 O O . PRO A 1 97 ? -5.190 8.304 10.820 1.00 97.50 97 PRO A O 1
ATOM 774 N N . LEU A 1 98 ? -4.600 9.977 12.196 1.00 98.06 98 LEU A N 1
ATOM 775 C CA . LEU A 1 98 ? -3.981 9.105 13.203 1.00 98.06 98 LEU A CA 1
ATOM 776 C C . LEU A 1 98 ? -4.965 8.075 13.785 1.00 98.06 98 LEU A C 1
ATOM 778 O O . LEU A 1 98 ? -4.590 6.935 14.057 1.00 98.06 98 LEU A O 1
ATOM 782 N N . ASP A 1 99 ? -6.229 8.459 13.942 1.00 98.31 99 ASP A N 1
ATOM 783 C CA . ASP A 1 99 ? -7.319 7.580 14.362 1.00 98.31 99 ASP A CA 1
ATOM 784 C C . ASP A 1 99 ? -7.544 6.435 13.363 1.00 98.31 99 ASP A C 1
ATOM 786 O O . ASP A 1 99 ? -7.682 5.280 13.775 1.00 98.31 99 ASP A O 1
ATOM 790 N N . ARG A 1 100 ? -7.474 6.719 12.055 1.00 97.50 100 ARG A N 1
ATOM 791 C CA . ARG A 1 100 ? -7.526 5.695 11.003 1.00 97.50 100 ARG A CA 1
ATOM 792 C C . ARG A 1 100 ? -6.326 4.752 11.076 1.00 97.50 100 ARG A C 1
ATOM 794 O O . ARG A 1 100 ? -6.508 3.536 11.016 1.00 97.50 100 ARG A O 1
ATOM 801 N N . VAL A 1 101 ? -5.114 5.287 11.252 1.00 97.38 101 VAL A N 1
ATOM 802 C CA . VAL A 1 101 ? -3.900 4.466 11.416 1.00 97.38 101 VAL A CA 1
ATOM 803 C C . VAL A 1 101 ? -4.058 3.504 12.594 1.00 97.38 101 VAL A C 1
ATOM 805 O O . VAL A 1 101 ? -3.803 2.308 12.451 1.00 97.38 101 VAL A O 1
ATOM 808 N N . HIS A 1 102 ? -4.510 3.997 13.749 1.00 98.00 102 HIS A N 1
ATOM 809 C CA . HIS A 1 102 ? -4.711 3.167 14.936 1.00 98.00 102 HIS A CA 1
ATOM 810 C C . HIS A 1 102 ? -5.763 2.076 14.701 1.00 98.00 102 HIS A C 1
ATOM 812 O O . HIS A 1 102 ? -5.483 0.903 14.955 1.00 98.00 102 HIS A O 1
ATOM 818 N N . ALA A 1 103 ? -6.926 2.431 14.150 1.00 98.31 103 ALA A N 1
ATOM 819 C CA . ALA A 1 103 ? -8.011 1.485 13.899 1.00 98.31 103 ALA A CA 1
ATOM 820 C C . ALA A 1 103 ? -7.594 0.340 12.956 1.00 98.31 103 ALA A C 1
ATOM 822 O O . ALA A 1 103 ? -7.865 -0.834 13.225 1.00 98.31 103 ALA A O 1
ATOM 823 N N . GLU A 1 104 ? -6.890 0.650 11.864 1.00 97.75 104 GLU A N 1
ATOM 824 C CA . GLU A 1 104 ? -6.445 -0.369 10.908 1.00 97.75 104 GLU A CA 1
ATOM 825 C C . GLU A 1 104 ? -5.314 -1.250 11.478 1.00 97.75 104 GLU A C 1
ATOM 827 O O . GLU A 1 104 ? -5.270 -2.462 11.228 1.00 97.75 104 GLU A O 1
ATOM 832 N N . LEU A 1 105 ? -4.423 -0.691 12.308 1.00 97.12 105 LEU A N 1
ATOM 833 C CA . LEU A 1 105 ? -3.404 -1.472 13.019 1.00 97.12 105 LEU A CA 1
ATOM 834 C C . LEU A 1 105 ? -4.019 -2.418 14.062 1.00 97.12 105 LEU A C 1
ATOM 836 O O . LEU A 1 105 ? -3.585 -3.571 14.167 1.00 97.12 105 LEU A O 1
ATOM 840 N N . GLU A 1 106 ? -5.039 -1.974 14.798 1.00 97.31 106 GLU A N 1
ATOM 841 C CA . GLU A 1 106 ? -5.794 -2.813 15.734 1.00 97.31 106 GLU A CA 1
ATOM 842 C C . GLU A 1 106 ? -6.509 -3.958 15.009 1.00 97.31 106 GLU A C 1
ATOM 844 O O . GLU A 1 106 ? -6.408 -5.120 15.424 1.00 97.31 106 GLU A O 1
ATOM 849 N N . LEU A 1 107 ? -7.155 -3.667 13.874 1.00 96.75 107 LEU A N 1
ATOM 850 C CA . LEU A 1 107 ? -7.797 -4.673 13.028 1.00 96.75 107 LEU A CA 1
ATOM 851 C C . LEU A 1 107 ? -6.794 -5.735 12.556 1.00 96.75 107 LEU A C 1
ATOM 853 O O . LEU A 1 107 ? -7.044 -6.944 12.665 1.00 96.75 107 LEU A O 1
ATOM 857 N N . MET A 1 108 ? -5.624 -5.303 12.082 1.00 96.12 108 MET A N 1
ATOM 858 C CA . MET A 1 108 ? -4.541 -6.207 11.697 1.00 96.12 108 MET A CA 1
ATOM 859 C C . MET A 1 108 ? -4.076 -7.068 12.881 1.00 96.12 108 MET A C 1
ATOM 861 O O . MET A 1 108 ? -3.894 -8.284 12.730 1.00 96.12 108 MET A O 1
ATOM 865 N N . ALA A 1 109 ? -3.870 -6.469 14.056 1.00 94.44 109 ALA A N 1
ATOM 866 C CA . ALA A 1 109 ? -3.424 -7.178 15.252 1.00 94.44 109 ALA A CA 1
ATOM 867 C C . ALA A 1 109 ? -4.440 -8.246 15.693 1.00 94.44 109 ALA A C 1
ATOM 869 O O . ALA A 1 109 ? -4.0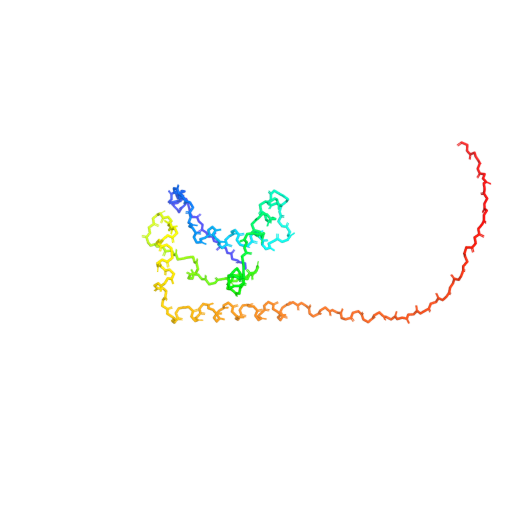57 -9.395 15.947 1.00 94.44 109 ALA A O 1
ATOM 870 N N . ALA A 1 110 ? -5.733 -7.913 15.688 1.00 93.75 110 ALA A N 1
ATOM 871 C CA . ALA A 1 110 ? -6.815 -8.849 15.974 1.00 93.75 110 ALA A CA 1
ATOM 872 C C . ALA A 1 110 ? -6.836 -10.021 14.976 1.00 93.75 110 ALA A C 1
ATOM 874 O O . ALA A 1 110 ? -6.961 -11.185 15.372 1.00 93.75 110 ALA A O 1
ATOM 875 N N . GLY A 1 111 ? -6.630 -9.743 13.683 1.00 91.19 111 GLY A N 1
ATOM 876 C CA . GLY A 1 111 ? -6.513 -10.769 12.645 1.00 91.19 111 GLY A CA 1
ATOM 877 C C . GLY A 1 111 ? -5.337 -11.727 12.873 1.00 91.19 111 GLY A C 1
ATOM 878 O O . GLY A 1 111 ? -5.483 -12.942 12.718 1.00 91.19 111 GLY A O 1
ATOM 879 N N . ARG A 1 112 ? -4.177 -11.214 13.303 1.00 87.94 112 ARG A N 1
ATOM 880 C CA . ARG A 1 112 ? -3.003 -12.044 13.639 1.00 87.94 112 ARG A CA 1
ATOM 881 C C . ARG A 1 112 ? -3.245 -12.937 14.849 1.00 87.94 112 ARG A C 1
ATOM 883 O O . ARG A 1 112 ? -2.773 -14.075 14.858 1.00 87.94 112 ARG A O 1
ATOM 890 N N . LEU A 1 113 ? -3.953 -12.439 15.862 1.00 86.69 113 LEU A N 1
ATOM 891 C CA . LEU A 1 113 ? -4.291 -13.231 17.043 1.00 86.69 113 LEU A CA 1
ATOM 892 C C . LEU A 1 113 ? -5.177 -14.424 16.663 1.00 86.69 113 LEU A C 1
ATOM 894 O O . LEU A 1 113 ? -4.839 -15.552 17.014 1.00 86.69 113 LEU A O 1
ATOM 898 N N . ARG A 1 114 ? -6.217 -14.192 15.851 1.00 84.88 114 ARG A N 1
ATOM 899 C CA . ARG A 1 114 ? -7.101 -15.255 15.335 1.00 84.88 114 ARG A CA 1
ATOM 900 C C . ARG A 1 114 ? -6.333 -16.322 14.549 1.00 84.88 114 ARG A C 1
ATOM 902 O O . ARG A 1 114 ? -6.467 -17.511 14.802 1.00 84.88 114 ARG A O 1
ATOM 909 N N . GLN A 1 115 ? -5.424 -15.915 13.661 1.00 81.75 115 GLN A N 1
ATOM 910 C CA . GLN A 1 115 ? -4.589 -16.872 12.920 1.00 81.75 115 GLN A CA 1
ATOM 911 C C . GLN A 1 115 ? -3.685 -17.722 13.828 1.00 81.75 115 GLN A C 1
ATOM 913 O O . GLN A 1 115 ? -3.359 -18.862 13.492 1.00 81.75 115 GLN A O 1
ATOM 918 N N . ARG A 1 116 ? -3.224 -17.172 14.959 1.00 78.56 116 ARG A N 1
ATOM 919 C CA . ARG A 1 116 ? -2.396 -17.914 15.919 1.00 78.56 116 ARG A CA 1
ATOM 920 C C . ARG A 1 116 ? -3.205 -18.943 16.696 1.00 78.56 116 ARG A C 1
ATOM 922 O O . ARG A 1 116 ? -2.663 -20.019 16.937 1.00 78.56 116 ARG A O 1
ATOM 929 N N . THR A 1 117 ? -4.439 -18.617 17.073 1.00 76.38 117 THR A N 1
ATOM 930 C CA . THR A 1 117 ? -5.340 -19.525 17.798 1.00 76.38 117 THR A CA 1
ATOM 931 C C . THR A 1 117 ? -5.878 -20.635 16.902 1.00 76.38 117 THR A C 1
ATOM 933 O O . THR A 1 117 ? -5.985 -21.770 17.351 1.00 76.38 117 THR A O 1
ATOM 936 N N . ASP A 1 118 ? -6.131 -20.335 15.625 1.00 74.19 118 ASP A N 1
ATOM 937 C CA . ASP A 1 118 ? -6.653 -21.303 14.649 1.00 74.19 118 ASP A CA 1
ATOM 938 C C . ASP A 1 118 ? -5.580 -22.266 14.126 1.00 74.19 118 ASP A C 1
ATOM 940 O O . ASP A 1 118 ? -5.886 -23.293 13.517 1.00 74.19 118 ASP A O 1
ATOM 944 N N . ARG A 1 119 ? -4.296 -21.955 14.344 1.00 66.50 119 ARG A N 1
ATOM 945 C CA . ARG A 1 119 ? -3.215 -22.875 14.001 1.00 66.50 119 ARG A CA 1
ATOM 946 C C . ARG A 1 119 ? -3.302 -24.064 14.960 1.00 66.50 119 ARG A C 1
ATOM 948 O O . ARG A 1 119 ? -3.071 -23.857 16.153 1.00 66.50 119 ARG A O 1
ATOM 955 N N . PRO A 1 120 ? -3.562 -25.293 14.472 1.00 59.06 120 PRO A N 1
ATOM 956 C CA . PRO A 1 120 ? -3.669 -26.448 15.346 1.00 59.06 120 PRO A CA 1
ATOM 957 C C . PRO A 1 120 ? -2.393 -26.530 16.179 1.00 59.06 120 PRO A C 1
ATOM 959 O O . PRO A 1 120 ? -1.286 -26.559 15.629 1.00 59.06 120 PRO A O 1
ATOM 962 N N . VAL A 1 121 ? -2.552 -26.495 17.505 1.00 62.88 121 VAL A N 1
ATOM 963 C CA . VAL A 1 121 ? -1.476 -26.811 18.443 1.00 62.88 121 VAL A CA 1
ATOM 964 C C . VAL A 1 121 ? -0.991 -28.184 18.020 1.00 62.88 121 VAL A C 1
ATOM 966 O O . VAL A 1 121 ? -1.720 -29.167 18.141 1.00 62.88 121 VAL A O 1
ATOM 969 N N . GLY A 1 122 ? 0.190 -28.224 17.400 1.00 58.25 122 GLY A N 1
ATOM 970 C CA . GLY A 1 122 ? 0.758 -29.457 16.890 1.00 58.25 122 GLY A CA 1
ATOM 971 C C . GLY A 1 122 ? 0.705 -30.490 18.002 1.00 58.25 122 GLY A C 1
ATOM 972 O O . GLY A 1 122 ? 1.213 -30.235 19.094 1.00 58.25 122 GLY A O 1
ATOM 973 N N . GLN A 1 123 ? 0.047 -31.619 17.727 1.00 55.59 123 GLN A N 1
ATOM 974 C CA . GLN A 1 123 ? 0.115 -32.807 18.562 1.00 55.59 123 GLN A CA 1
ATOM 975 C C . GLN A 1 123 ? 1.576 -33.014 18.925 1.00 55.59 123 GLN A C 1
ATOM 977 O O . GLN A 1 123 ? 2.418 -33.285 18.066 1.00 55.59 123 GLN A O 1
ATOM 982 N N . CYS A 1 124 ? 1.869 -32.824 20.204 1.00 44.69 124 CYS A N 1
ATOM 983 C CA . CYS A 1 124 ? 3.149 -33.155 20.776 1.00 44.69 124 CYS A CA 1
ATOM 984 C C . CYS A 1 124 ? 3.282 -34.673 20.615 1.00 44.69 124 CYS A C 1
ATOM 986 O O . CYS A 1 124 ? 2.788 -35.439 21.442 1.00 44.69 124 CYS A O 1
ATOM 988 N N . ARG A 1 125 ? 3.873 -35.131 19.502 1.00 51.38 125 ARG A N 1
ATOM 989 C CA . ARG A 1 125 ? 4.331 -36.511 19.362 1.00 51.38 125 ARG A CA 1
ATOM 990 C C . ARG A 1 125 ? 5.437 -36.673 20.397 1.00 51.38 125 ARG A C 1
ATOM 992 O O . ARG A 1 125 ? 6.609 -36.451 20.108 1.00 51.38 125 ARG A O 1
ATOM 999 N N . ARG A 1 126 ? 5.053 -37.042 21.624 1.00 49.44 126 ARG A N 1
ATOM 1000 C CA . ARG A 1 126 ? 5.940 -37.745 22.547 1.00 49.44 126 ARG A CA 1
ATOM 1001 C C . ARG A 1 126 ? 6.396 -38.982 21.789 1.00 49.44 126 ARG A C 1
ATOM 1003 O O . ARG A 1 126 ? 5.649 -39.947 21.669 1.00 49.44 126 ARG A O 1
ATOM 1010 N N . GLY A 1 127 ? 7.597 -38.913 21.223 1.00 42.84 127 GLY A N 1
ATOM 1011 C CA . GLY A 1 127 ? 8.308 -40.093 20.771 1.00 42.84 127 GLY A CA 1
ATOM 1012 C C . GLY A 1 127 ? 8.459 -41.003 21.979 1.00 42.84 127 GLY A C 1
ATOM 1013 O O . GLY A 1 127 ? 9.272 -40.735 22.865 1.00 42.84 127 GLY A O 1
ATOM 1014 N N . ALA A 1 128 ? 7.622 -42.035 22.049 1.00 46.38 128 ALA A N 1
ATOM 1015 C CA . ALA A 1 128 ? 7.882 -43.173 22.898 1.00 46.38 128 ALA A CA 1
ATOM 1016 C C . ALA A 1 128 ? 9.218 -43.749 22.422 1.00 46.38 128 ALA A C 1
ATOM 1018 O O . ALA A 1 128 ? 9.329 -44.286 21.323 1.00 46.38 128 ALA A O 1
ATOM 1019 N N . ARG A 1 129 ? 10.255 -43.554 23.238 1.00 51.38 129 ARG A N 1
ATOM 1020 C CA . ARG A 1 129 ? 11.474 -44.348 23.172 1.00 51.38 129 ARG A CA 1
ATOM 1021 C C . ARG A 1 129 ? 11.085 -45.767 23.572 1.00 51.38 129 ARG A C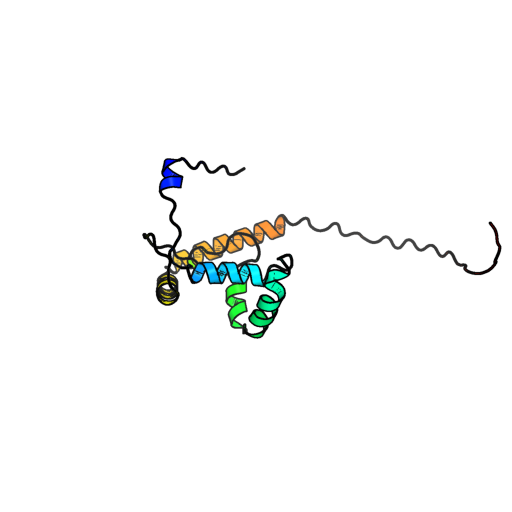 1
ATOM 1023 O O . ARG A 1 129 ? 11.111 -46.096 24.751 1.00 51.38 129 ARG A O 1
ATOM 1030 N N . THR A 1 130 ? 10.704 -46.591 22.609 1.00 49.12 130 THR A N 1
ATOM 1031 C CA . THR A 1 130 ? 10.841 -48.040 22.735 1.00 49.12 130 THR A CA 1
ATOM 1032 C C . THR A 1 130 ? 12.167 -48.406 22.101 1.00 49.12 130 THR A C 1
ATOM 1034 O O . THR A 1 130 ? 12.333 -48.402 20.884 1.00 49.12 130 THR A O 1
ATOM 1037 N N . GLY A 1 131 ? 13.148 -48.651 22.968 1.00 45.84 131 GLY A N 1
ATOM 1038 C CA . GLY A 1 131 ? 14.329 -49.391 22.579 1.00 45.84 131 GLY A CA 1
ATOM 1039 C C . GLY A 1 131 ? 13.923 -50.803 22.177 1.00 45.84 131 GLY A C 1
ATOM 1040 O O . GLY A 1 131 ? 13.119 -51.441 22.851 1.00 45.84 131 GLY A O 1
ATOM 1041 N N . ALA A 1 132 ? 14.508 -51.283 21.094 1.00 45.56 132 ALA A N 1
ATOM 1042 C CA . ALA A 1 132 ? 14.755 -52.695 20.898 1.00 45.56 132 ALA A CA 1
ATOM 1043 C C . ALA A 1 132 ? 16.072 -52.795 20.133 1.00 45.56 132 ALA A C 1
ATOM 1045 O O . ALA A 1 132 ? 16.179 -52.408 18.971 1.00 45.56 132 ALA A O 1
ATOM 1046 N N . ALA A 1 133 ? 17.090 -53.235 20.864 1.00 42.53 133 ALA A N 1
ATOM 1047 C CA . ALA A 1 133 ? 18.323 -53.751 20.316 1.00 42.53 133 ALA A CA 1
ATOM 1048 C C . ALA A 1 133 ? 18.010 -54.933 19.385 1.00 42.53 133 ALA A C 1
ATOM 1050 O O . ALA A 1 133 ? 17.140 -55.749 19.679 1.00 42.53 133 ALA A O 1
ATOM 1051 N N . GLY A 1 134 ? 18.744 -55.024 18.284 1.00 35.09 134 GLY A N 1
ATOM 1052 C CA . GLY A 1 134 ? 18.656 -56.122 17.330 1.00 35.09 134 GLY A CA 1
ATOM 1053 C C . GLY A 1 134 ? 19.848 -56.049 16.397 1.00 35.09 134 GLY A C 1
ATOM 1054 O O . GLY A 1 134 ? 19.771 -55.477 15.317 1.00 35.09 134 GLY A O 1
ATOM 1055 N N . ALA A 1 135 ? 20.979 -56.529 16.900 1.00 42.94 135 ALA A N 1
ATOM 1056 C CA . ALA A 1 135 ? 22.234 -56.649 16.186 1.00 42.94 135 ALA A CA 1
ATOM 1057 C C . ALA A 1 135 ? 22.123 -57.564 14.953 1.00 42.94 135 ALA A C 1
ATOM 1059 O O . ALA A 1 135 ? 21.349 -58.517 14.966 1.00 42.94 135 ALA A O 1
ATOM 1060 N N . ALA A 1 136 ? 22.999 -57.289 13.977 1.00 36.38 136 ALA A N 1
ATOM 1061 C CA . ALA A 1 136 ? 23.729 -58.232 13.115 1.00 36.38 136 ALA A CA 1
ATOM 1062 C C . ALA A 1 136 ? 23.575 -57.981 11.600 1.00 36.38 136 ALA A C 1
ATOM 1064 O O . ALA A 1 136 ? 22.601 -58.353 10.959 1.00 36.38 136 ALA A O 1
ATOM 1065 N N . LEU A 1 137 ? 24.630 -57.401 11.032 1.00 34.53 137 LEU A N 1
ATOM 1066 C CA . LEU A 1 137 ? 25.264 -57.842 9.782 1.00 34.53 137 LEU A CA 1
ATOM 1067 C C . LEU A 1 137 ? 26.559 -58.583 10.205 1.00 34.53 137 LEU A C 1
ATOM 1069 O O . LEU A 1 137 ? 27.006 -58.313 11.326 1.00 34.53 137 LEU A O 1
ATOM 1073 N N . PRO A 1 138 ? 27.229 -59.421 9.379 1.00 52.44 138 PRO A N 1
ATOM 1074 C CA . PRO A 1 138 ? 27.143 -59.496 7.913 1.00 52.44 138 PRO A CA 1
ATOM 1075 C C . PRO A 1 138 ? 27.219 -60.927 7.306 1.00 52.44 138 PRO A C 1
ATOM 1077 O O . PRO A 1 138 ? 27.382 -61.915 8.013 1.00 52.44 138 PRO A O 1
ATOM 1080 N N . ALA A 1 139 ? 27.224 -60.969 5.965 1.00 35.47 139 ALA A N 1
ATOM 1081 C CA . ALA A 1 139 ? 28.138 -61.743 5.101 1.00 35.47 139 ALA A CA 1
ATOM 1082 C C . ALA A 1 139 ? 27.536 -62.817 4.172 1.00 35.47 139 ALA A C 1
ATOM 1084 O O . ALA A 1 139 ? 26.791 -63.691 4.599 1.00 35.47 139 ALA A O 1
ATOM 1085 N N . ALA A 1 140 ? 28.064 -62.772 2.936 1.00 34.56 140 ALA A N 1
ATOM 1086 C CA . ALA A 1 140 ? 28.131 -63.812 1.902 1.00 34.56 140 ALA A CA 1
ATOM 1087 C C . ALA A 1 140 ? 26.793 -64.163 1.208 1.00 34.56 140 ALA A C 1
ATOM 1089 O O . ALA A 1 140 ? 25.739 -64.117 1.817 1.00 34.56 140 ALA A O 1
ATOM 1090 N N . LEU A 1 141 ? 26.720 -64.490 -0.083 1.00 39.28 141 LEU A N 1
ATOM 1091 C CA . LEU A 1 141 ? 27.726 -64.895 -1.059 1.00 39.28 141 LEU A CA 1
ATOM 1092 C C . LEU A 1 141 ? 27.162 -64.652 -2.476 1.00 39.28 141 LEU A C 1
ATOM 1094 O O . LEU A 1 141 ? 25.954 -64.629 -2.688 1.00 39.28 141 LEU A O 1
ATOM 1098 N N . MET A 1 142 ? 28.091 -64.496 -3.411 1.00 42.97 142 MET A N 1
ATOM 1099 C CA . MET A 1 142 ? 27.980 -64.676 -4.859 1.00 42.97 142 MET A CA 1
ATOM 1100 C C . MET A 1 142 ? 27.188 -65.929 -5.279 1.00 42.97 142 MET A C 1
ATOM 1102 O O .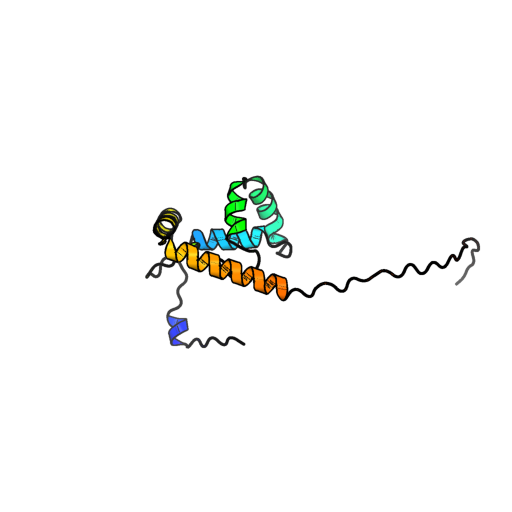 MET A 1 142 ? 27.362 -66.974 -4.663 1.00 42.97 142 MET A O 1
ATOM 1106 N N . ASP A 1 143 ? 26.383 -65.784 -6.338 1.00 38.47 143 ASP A N 1
ATOM 1107 C CA . ASP A 1 143 ? 26.044 -66.730 -7.432 1.00 38.47 143 ASP A CA 1
ATOM 1108 C C . ASP A 1 143 ? 24.662 -66.307 -7.988 1.00 38.47 143 ASP A C 1
ATOM 1110 O O . ASP A 1 143 ? 23.764 -65.986 -7.222 1.00 38.47 143 ASP A O 1
ATOM 1114 N N . GLY A 1 144 ? 24.353 -66.186 -9.279 1.00 34.72 144 GLY A N 1
ATOM 1115 C CA . GLY A 1 144 ? 24.917 -66.755 -10.494 1.00 34.72 144 GLY A CA 1
ATOM 1116 C C . GLY A 1 144 ? 23.754 -67.305 -11.345 1.00 34.72 144 GLY A C 1
ATOM 1117 O O . GLY A 1 144 ? 23.065 -68.213 -10.895 1.00 34.72 144 GLY A O 1
ATOM 1118 N N . ARG A 1 145 ? 23.619 -66.808 -12.589 1.00 38.16 145 ARG A N 1
ATOM 1119 C CA . ARG A 1 145 ? 22.772 -67.289 -13.720 1.00 38.16 145 ARG A CA 1
ATOM 1120 C C . ARG A 1 145 ? 21.270 -66.933 -13.690 1.00 38.16 145 ARG A C 1
ATOM 1122 O O . ARG A 1 145 ? 20.662 -66.909 -12.631 1.00 38.16 145 ARG A O 1
ATOM 1129 N N . ALA A 1 146 ? 20.614 -66.658 -14.821 1.00 44.84 146 ALA A N 1
ATOM 1130 C CA . ALA A 1 146 ? 20.952 -66.853 -16.239 1.00 44.84 146 ALA A CA 1
ATOM 1131 C C . ALA A 1 146 ? 20.482 -65.660 -17.087 1.00 44.84 146 ALA A C 1
ATOM 1133 O O . ALA A 1 146 ? 19.510 -64.997 -16.663 1.00 44.84 146 ALA A O 1
#